Protein AF-D0YVT4-F1 (afdb_monomer_lite)

Sequence (39 aa):
MINGGGKRKVPCLRIEEDGKTEWMYESNDIIAYLEQRFN

InterPro domains:
  IPR004045 Glutathione S-transferase, N-terminal [PF13409] (5-36)
  IPR036249 Thioredoxin-like superfamily [SSF52833] (2-38)

Foldseek 3Di:
DPPDPDDPPQDWDWDADPNDTDTDRHNVVVVVVCVVVVD

Organism: NCBI:txid675817

Structure (mmCIF, N/CA/C/O backbone):
data_AF-D0YVT4-F1
#
_entry.id   AF-D0YVT4-F1
#
loop_
_atom_site.group_PDB
_atom_site.id
_atom_site.type_symbol
_atom_site.label_atom_id
_atom_site.label_alt_id
_atom_site.label_comp_id
_atom_site.label_asym_id
_atom_site.label_entity_id
_atom_site.label_seq_id
_atom_site.pdbx_PDB_ins_code
_atom_site.Cartn_x
_atom_site.Cartn_y
_atom_site.Cartn_z
_atom_site.occupancy
_atom_site.B_iso_or_equiv
_atom_site.auth_seq_id
_atom_site.auth_comp_id
_atom_site.auth_asym_id
_atom_site.auth_atom_id
_atom_site.pdbx_PDB_model_num
ATOM 1 N N . MET A 1 1 ? 24.938 -0.867 -23.170 1.00 46.06 1 MET A N 1
ATOM 2 C CA . MET A 1 1 ? 23.825 -1.816 -22.955 1.00 46.06 1 MET A CA 1
ATO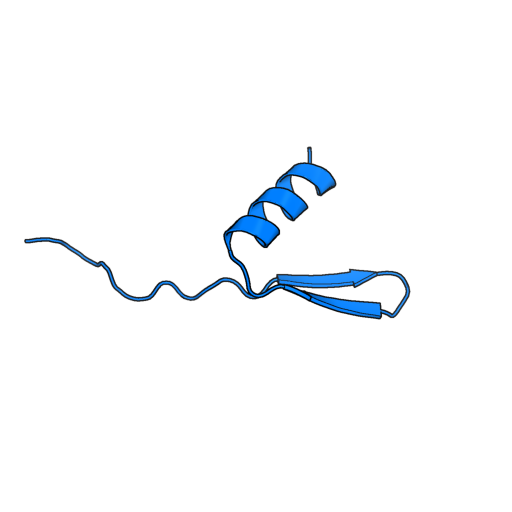M 3 C C . MET A 1 1 ? 23.115 -1.424 -21.670 1.00 46.06 1 MET A C 1
ATOM 5 O O . MET A 1 1 ? 23.650 -1.666 -20.599 1.00 46.06 1 MET A O 1
ATOM 9 N N . ILE A 1 2 ? 21.971 -0.742 -21.768 1.00 48.31 2 ILE A N 1
ATOM 10 C CA . ILE A 1 2 ? 21.120 -0.463 -20.604 1.00 48.31 2 ILE A CA 1
ATOM 11 C C . ILE A 1 2 ? 20.238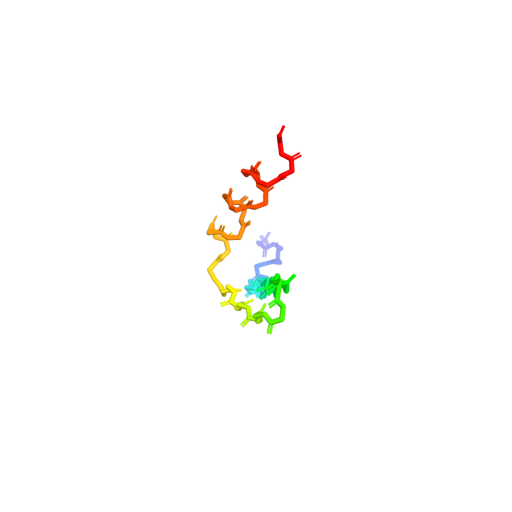 -1.699 -20.444 1.00 48.31 2 ILE A C 1
ATOM 13 O O . ILE A 1 2 ? 19.244 -1.866 -21.148 1.00 48.31 2 ILE A O 1
ATOM 17 N N . ASN A 1 3 ? 20.687 -2.630 -19.606 1.00 52.34 3 ASN A N 1
ATOM 18 C CA . ASN A 1 3 ? 19.939 -3.836 -19.289 1.00 52.34 3 ASN A CA 1
ATOM 19 C C . ASN A 1 3 ? 18.656 -3.453 -18.532 1.00 52.34 3 ASN A C 1
ATOM 21 O O . ASN A 1 3 ? 18.721 -2.963 -17.410 1.00 52.34 3 ASN A O 1
ATOM 25 N N . GLY A 1 4 ? 17.499 -3.711 -19.147 1.00 53.94 4 GLY A N 1
ATOM 26 C CA . GLY A 1 4 ? 16.297 -4.110 -18.412 1.00 53.94 4 GLY A CA 1
ATOM 27 C C . GLY A 1 4 ? 15.443 -3.019 -17.763 1.00 53.94 4 GLY A C 1
ATOM 28 O O . GLY A 1 4 ? 14.929 -3.237 -16.673 1.00 53.94 4 GLY A O 1
ATOM 29 N N . GLY A 1 5 ? 15.177 -1.900 -18.442 1.00 54.66 5 GLY A N 1
ATOM 30 C CA . GLY A 1 5 ? 14.062 -0.991 -18.101 1.00 54.66 5 GLY A CA 1
ATOM 31 C C . GLY A 1 5 ? 12.680 -1.589 -18.425 1.00 54.66 5 GLY A C 1
ATOM 32 O O . GLY A 1 5 ? 11.855 -0.957 -19.080 1.00 54.66 5 GLY A O 1
ATOM 33 N N . GLY A 1 6 ? 12.451 -2.853 -18.067 1.00 59.50 6 GLY A N 1
ATOM 34 C CA . GLY A 1 6 ? 11.337 -3.667 -18.544 1.00 59.50 6 GLY A CA 1
ATOM 35 C C . GLY A 1 6 ? 10.190 -3.740 -17.545 1.00 59.50 6 GLY A C 1
ATOM 36 O O . GLY A 1 6 ? 10.140 -4.668 -16.747 1.00 59.50 6 GLY A O 1
ATOM 37 N N . LYS A 1 7 ? 9.239 -2.808 -17.686 1.00 54.69 7 LYS A N 1
ATOM 38 C CA . LYS A 1 7 ? 7.948 -2.703 -16.976 1.00 54.69 7 LYS A CA 1
ATOM 39 C C . LYS A 1 7 ? 8.073 -2.256 -15.516 1.00 54.69 7 LYS A C 1
ATOM 41 O O . LYS A 1 7 ? 8.166 -3.079 -14.611 1.00 54.69 7 LYS A O 1
ATOM 46 N N . ARG A 1 8 ? 7.884 -0.951 -15.266 1.00 56.53 8 ARG A N 1
ATOM 47 C CA . ARG A 1 8 ? 7.207 -0.526 -14.029 1.00 56.53 8 ARG A CA 1
ATOM 48 C C . ARG A 1 8 ? 5.813 -1.156 -14.064 1.00 56.53 8 ARG A C 1
ATOM 50 O O . ARG A 1 8 ? 4.874 -0.565 -14.584 1.00 56.53 8 ARG A O 1
ATOM 57 N N . LYS A 1 9 ? 5.682 -2.403 -13.606 1.00 56.06 9 LYS A N 1
ATOM 58 C CA . LYS A 1 9 ? 4.402 -2.880 -13.097 1.00 56.06 9 LYS A CA 1
ATOM 59 C C . LYS A 1 9 ? 4.179 -2.027 -11.866 1.00 56.06 9 LYS A C 1
ATOM 61 O O . LYS A 1 9 ? 4.834 -2.251 -10.853 1.00 56.06 9 LYS A O 1
ATOM 66 N N . VAL A 1 10 ? 3.378 -0.982 -12.017 1.00 61.94 10 VAL A N 1
ATOM 67 C CA . VAL A 1 10 ? 2.957 -0.182 -10.876 1.00 61.94 10 VAL A CA 1
ATOM 68 C C . VAL A 1 10 ? 2.331 -1.177 -9.895 1.00 61.94 10 VAL A C 1
ATOM 70 O O . VAL A 1 10 ? 1.453 -1.940 -10.316 1.00 61.94 10 VAL A O 1
ATOM 73 N N . PRO A 1 11 ? 2.853 -1.318 -8.668 1.00 69.75 11 PRO A N 1
ATOM 74 C CA . PRO A 1 11 ? 2.238 -2.213 -7.707 1.00 69.75 11 PRO A CA 1
ATOM 75 C C . PRO A 1 11 ? 0.836 -1.666 -7.438 1.00 69.75 11 PRO A C 1
ATOM 77 O O . PRO A 1 11 ? 0.685 -0.486 -7.158 1.00 69.75 11 PRO A O 1
ATOM 80 N N . CYS A 1 12 ? -0.196 -2.490 -7.590 1.00 81.62 12 CYS A N 1
ATOM 81 C CA . CYS A 1 12 ? -1.509 -2.166 -7.051 1.00 81.62 12 CYS A CA 1
ATOM 82 C C . CYS A 1 12 ? -1.545 -2.713 -5.623 1.00 81.62 12 CYS A C 1
ATOM 84 O O . CYS A 1 12 ? -1.422 -3.925 -5.425 1.00 81.62 12 CYS A O 1
ATOM 86 N N . LEU A 1 13 ? -1.669 -1.837 -4.631 1.00 84.31 13 LEU A N 1
ATOM 87 C CA . LEU A 1 13 ? -1.875 -2.248 -3.249 1.00 84.31 13 LEU A CA 1
ATOM 88 C C . LEU A 1 13 ? -3.377 -2.301 -2.990 1.00 84.31 13 LEU A C 1
ATOM 90 O O . LEU A 1 13 ? -4.085 -1.322 -3.208 1.00 84.31 13 LEU A O 1
ATOM 94 N N . ARG A 1 14 ? -3.856 -3.451 -2.522 1.00 86.38 14 ARG A N 1
ATOM 95 C CA . ARG A 1 14 ? -5.220 -3.602 -2.023 1.00 86.38 14 ARG A CA 1
ATOM 96 C C . ARG A 1 14 ? -5.179 -3.584 -0.505 1.00 86.38 14 ARG A C 1
ATOM 98 O O . ARG A 1 14 ? -4.558 -4.463 0.089 1.00 86.38 14 ARG A O 1
ATOM 105 N N . ILE A 1 15 ? -5.858 -2.621 0.094 1.00 86.50 15 ILE A N 1
ATOM 106 C CA . ILE A 1 15 ? -6.029 -2.491 1.538 1.00 86.50 15 ILE A CA 1
ATOM 107 C C . ILE A 1 15 ? -7.458 -2.926 1.856 1.00 86.50 15 ILE A C 1
ATOM 109 O O . ILE A 1 15 ? -8.408 -2.449 1.240 1.00 86.50 15 ILE A O 1
ATOM 113 N N . GLU A 1 16 ? -7.613 -3.866 2.782 1.00 89.88 16 GLU A N 1
ATOM 114 C CA . GLU A 1 16 ? -8.918 -4.342 3.238 1.00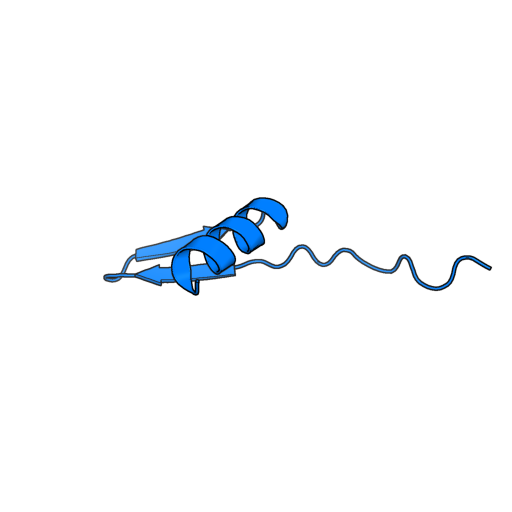 89.88 16 GLU A CA 1
ATOM 115 C C . GLU A 1 16 ? -9.028 -4.064 4.737 1.00 89.88 16 GLU A C 1
ATOM 117 O O . GLU A 1 16 ? -8.297 -4.652 5.531 1.00 89.88 16 GLU A O 1
ATOM 122 N N . GLU A 1 17 ? -9.895 -3.126 5.117 1.00 85.12 17 GLU A N 1
ATOM 123 C CA . GLU A 1 17 ? -10.064 -2.704 6.509 1.00 85.12 17 GLU A CA 1
ATOM 124 C C . GLU A 1 17 ? -11.554 -2.495 6.818 1.00 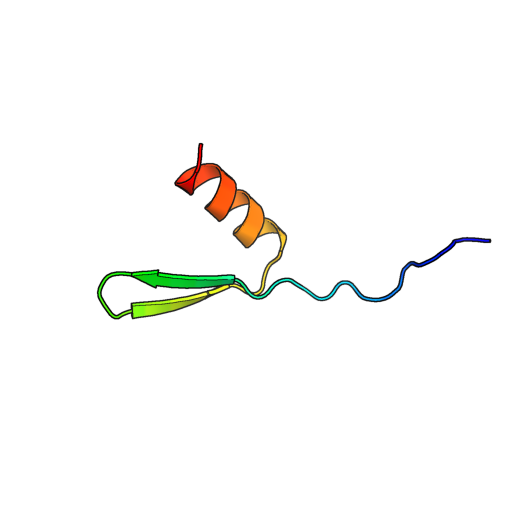85.12 17 GLU A C 1
ATOM 12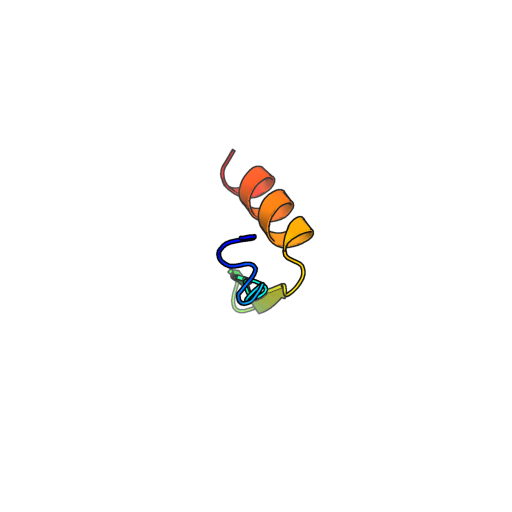6 O O . GLU A 1 17 ? -12.256 -1.803 6.083 1.00 85.12 17 GLU A O 1
ATOM 131 N N . ASP A 1 18 ? -12.058 -3.135 7.879 1.00 82.88 18 ASP A N 1
ATOM 132 C CA . ASP A 1 18 ? -13.452 -3.036 8.359 1.00 82.88 18 ASP A CA 1
ATOM 133 C C . ASP A 1 18 ? -14.532 -3.253 7.269 1.00 82.88 18 ASP A C 1
ATOM 135 O O . ASP A 1 18 ? -15.572 -2.598 7.225 1.00 82.88 18 ASP A O 1
ATOM 139 N N . GLY A 1 19 ? -14.265 -4.159 6.321 1.00 89.88 19 GLY A N 1
ATOM 140 C CA . GLY A 1 19 ? -15.160 -4.441 5.190 1.00 89.88 19 GLY A CA 1
ATOM 141 C C . GLY A 1 19 ? -15.099 -3.417 4.049 1.00 89.88 19 GLY A C 1
ATOM 142 O O . GLY A 1 19 ? -15.858 -3.530 3.086 1.00 89.88 19 GLY A O 1
ATOM 143 N N . LYS A 1 20 ? -14.191 -2.438 4.116 1.00 84.38 20 LYS A N 1
ATOM 144 C CA . LYS A 1 20 ? -13.879 -1.523 3.015 1.00 84.38 20 LYS A CA 1
ATOM 145 C C . LYS A 1 20 ? -12.637 -2.003 2.281 1.00 84.38 20 LYS A C 1
ATOM 147 O O . LYS A 1 20 ? -11.614 -2.305 2.889 1.00 84.38 20 LYS A O 1
ATOM 152 N N . THR A 1 21 ? -12.733 -2.053 0.957 1.00 89.19 21 THR A N 1
ATOM 153 C CA . THR A 1 21 ? -11.600 -2.351 0.083 1.00 89.19 21 THR A CA 1
ATOM 154 C C . THR A 1 21 ? -11.152 -1.073 -0.607 1.00 89.19 21 THR A C 1
ATOM 156 O O . THR A 1 21 ? -11.892 -0.514 -1.415 1.00 89.19 21 THR A O 1
ATOM 159 N N . GLU A 1 22 ? -9.934 -0.639 -0.316 1.00 87.00 22 GLU A N 1
ATOM 160 C CA . GLU A 1 22 ? -9.284 0.486 -0.974 1.00 87.00 22 GLU A CA 1
ATOM 161 C C . GLU A 1 22 ? -8.159 -0.019 -1.879 1.00 87.00 22 GLU A C 1
ATOM 163 O O . GLU A 1 22 ? -7.431 -0.957 -1.545 1.00 87.00 22 GLU A O 1
ATOM 168 N N . TRP A 1 23 ? -8.042 0.582 -3.060 1.00 86.75 23 TRP A N 1
ATOM 169 C CA . TRP A 1 23 ? -7.022 0.233 -4.040 1.00 86.75 23 TRP A CA 1
ATOM 170 C C . TRP A 1 23 ? -6.138 1.442 -4.293 1.00 86.75 23 TRP A C 1
ATOM 172 O O . TRP A 1 23 ? -6.604 2.472 -4.775 1.00 86.75 23 TRP A O 1
ATOM 182 N N . MET A 1 24 ? -4.852 1.289 -4.006 1.00 84.75 24 MET A N 1
ATOM 183 C CA . MET A 1 24 ? -3.834 2.270 -4.340 1.00 84.75 24 MET A CA 1
ATOM 184 C C . MET A 1 24 ? -3.064 1.797 -5.561 1.00 84.75 24 MET A C 1
ATOM 186 O O . MET A 1 24 ? -2.636 0.645 -5.642 1.00 84.75 24 MET A O 1
ATOM 190 N N . TYR A 1 25 ? -2.884 2.708 -6.508 1.00 81.75 25 TYR A N 1
ATOM 191 C CA . TYR A 1 25 ? -2.161 2.452 -7.751 1.00 81.75 25 TYR A CA 1
ATOM 192 C C . TYR A 1 25 ? -0.861 3.247 -7.838 1.00 81.75 25 TYR A C 1
ATOM 194 O O . TYR A 1 25 ? -0.022 2.922 -8.667 1.00 81.75 25 TYR A O 1
ATOM 202 N N . GLU A 1 26 ? -0.666 4.255 -6.985 1.00 81.38 26 GLU A N 1
ATOM 203 C CA . GLU A 1 26 ? 0.532 5.089 -6.995 1.00 81.38 26 GLU A CA 1
ATOM 204 C C . GLU A 1 26 ? 1.645 4.455 -6.159 1.00 81.38 26 GLU A C 1
ATOM 206 O O . GLU A 1 26 ? 1.548 4.315 -4.941 1.00 81.38 26 GLU A O 1
ATOM 211 N N . SER A 1 27 ? 2.742 4.087 -6.823 1.00 77.00 27 SER A N 1
ATOM 212 C CA . SER A 1 27 ? 3.886 3.414 -6.191 1.00 77.00 27 SER A CA 1
ATOM 213 C C . SER A 1 27 ? 4.484 4.178 -5.003 1.00 77.00 27 SER A C 1
ATOM 215 O O . SER A 1 27 ? 4.904 3.542 -4.042 1.00 77.00 27 SER A O 1
ATOM 217 N N . ASN A 1 28 ? 4.536 5.513 -5.061 1.00 82.25 28 ASN A N 1
ATOM 218 C CA . ASN A 1 28 ? 5.088 6.323 -3.969 1.00 82.25 28 ASN A CA 1
ATOM 219 C C . ASN A 1 28 ? 4.164 6.325 -2.751 1.00 82.25 28 ASN A C 1
ATOM 221 O O . ASN A 1 28 ? 4.638 6.151 -1.630 1.00 82.25 28 ASN A O 1
ATOM 225 N N . ASP A 1 29 ? 2.858 6.450 -2.978 1.00 84.81 29 ASP A N 1
ATOM 226 C CA . ASP A 1 29 ? 1.876 6.447 -1.898 1.00 84.81 29 ASP A CA 1
ATOM 227 C C . ASP A 1 29 ? 1.841 5.079 -1.213 1.00 84.81 29 ASP A C 1
ATOM 229 O O . ASP A 1 29 ? 1.758 5.003 0.007 1.00 84.81 29 ASP A O 1
ATOM 233 N N . ILE A 1 30 ? 1.975 3.988 -1.977 1.00 84.88 30 ILE A N 1
ATOM 234 C CA . ILE A 1 30 ? 2.047 2.621 -1.438 1.00 84.88 30 ILE A CA 1
ATOM 235 C C . ILE A 1 30 ? 3.237 2.467 -0.496 1.00 84.88 30 ILE A C 1
ATOM 237 O O . ILE A 1 30 ? 3.090 1.889 0.576 1.00 84.88 30 ILE A O 1
ATOM 241 N N . ILE A 1 31 ? 4.408 2.976 -0.886 1.00 84.56 31 ILE A N 1
ATOM 242 C CA . ILE A 1 31 ? 5.611 2.913 -0.052 1.00 84.56 31 ILE A CA 1
ATOM 243 C C . ILE A 1 31 ? 5.399 3.728 1.224 1.00 84.56 31 ILE A C 1
ATOM 245 O O . ILE A 1 31 ? 5.570 3.179 2.306 1.00 84.56 31 ILE A O 1
ATOM 249 N N . ALA A 1 32 ? 4.947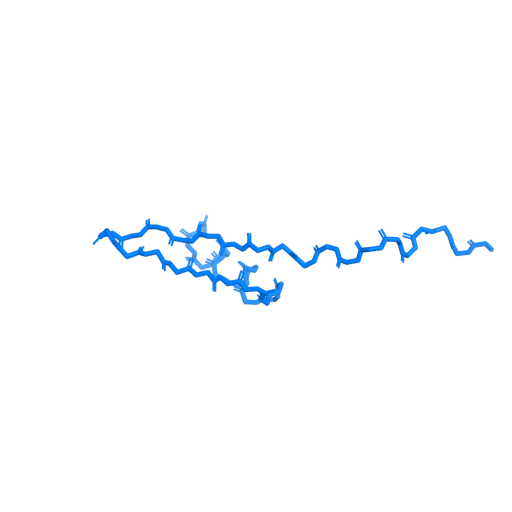 4.980 1.108 1.00 88.19 32 ALA A N 1
ATOM 250 C CA . ALA A 1 32 ? 4.691 5.837 2.264 1.00 88.19 32 ALA A CA 1
ATOM 251 C C . ALA A 1 32 ? 3.649 5.230 3.222 1.00 88.19 32 ALA A C 1
ATOM 253 O O . ALA A 1 32 ? 3.830 5.258 4.438 1.00 88.19 32 ALA A O 1
ATOM 254 N N . TYR A 1 33 ? 2.586 4.629 2.680 1.00 86.75 33 TYR A N 1
ATOM 255 C CA . TYR A 1 33 ? 1.563 3.933 3.457 1.00 86.75 33 TYR A CA 1
ATOM 256 C C . TYR A 1 33 ? 2.133 2.713 4.189 1.00 86.75 33 TYR A C 1
ATOM 258 O O . TYR A 1 33 ? 1.885 2.535 5.380 1.00 86.75 33 TYR A O 1
ATOM 266 N N . LEU A 1 34 ? 2.913 1.873 3.498 1.00 85.19 34 LEU A N 1
ATOM 267 C CA . LEU A 1 34 ? 3.546 0.701 4.104 1.00 85.19 34 LEU A CA 1
ATOM 268 C C . LEU A 1 34 ? 4.559 1.105 5.181 1.00 85.19 34 LEU A C 1
ATOM 270 O O . LEU A 1 34 ? 4.560 0.502 6.250 1.00 85.19 34 LEU A O 1
ATOM 274 N N . GLU A 1 35 ? 5.369 2.135 4.935 1.00 88.38 35 GLU A N 1
ATOM 275 C CA . GLU A 1 35 ? 6.287 2.679 5.937 1.00 88.38 35 GLU A CA 1
ATOM 276 C C . GLU A 1 35 ? 5.522 3.199 7.155 1.00 88.38 35 GLU A C 1
ATOM 278 O O . GLU A 1 35 ? 5.866 2.848 8.270 1.00 88.38 35 GLU A O 1
ATOM 283 N N . GLN A 1 36 ? 4.433 3.949 6.984 1.00 88.00 36 GLN A N 1
ATOM 284 C CA . GLN A 1 36 ? 3.652 4.450 8.119 1.00 88.00 36 GLN A CA 1
ATOM 285 C C . GLN A 1 36 ? 2.919 3.341 8.899 1.00 88.00 36 GLN A C 1
ATOM 287 O O . GLN A 1 36 ? 2.704 3.475 10.102 1.00 88.00 36 GLN A O 1
ATOM 292 N N . ARG A 1 37 ? 2.483 2.270 8.224 1.00 84.38 37 ARG A N 1
ATOM 293 C CA . ARG A 1 37 ? 1.682 1.184 8.821 1.00 84.38 37 ARG A CA 1
ATOM 294 C C . ARG A 1 37 ? 2.537 0.114 9.508 1.00 84.38 37 ARG A C 1
ATOM 296 O O . ARG A 1 37 ? 2.045 -0.517 10.443 1.00 84.38 37 ARG A O 1
ATOM 303 N N . PHE A 1 38 ? 3.754 -0.128 9.014 1.00 81.31 38 PHE A N 1
ATOM 304 C CA . PHE A 1 38 ? 4.642 -1.212 9.459 1.00 81.31 38 PHE A CA 1
ATOM 305 C C . PHE A 1 38 ? 5.951 -0.739 10.122 1.00 81.31 38 PHE A C 1
ATOM 307 O O . PHE A 1 38 ? 6.754 -1.592 10.504 1.00 81.31 38 PHE A O 1
ATOM 314 N N . ASN A 1 39 ? 6.166 0.572 10.272 1.00 60.47 39 ASN A N 1
ATOM 315 C CA . ASN A 1 39 ? 7.213 1.153 11.126 1.00 60.47 39 ASN A CA 1
ATOM 316 C C . ASN A 1 39 ? 6.676 1.464 12.527 1.00 60.47 39 ASN A C 1
ATOM 318 O O . ASN A 1 39 ? 7.443 1.276 13.496 1.00 60.47 39 ASN A O 1
#

Radius of gyration: 13.63 Å; chains: 1; bounding box: 39×11×34 Å

Secondary structure (DSSP, 8-state):
---------PPPEEEEETTEEEEE--HHHHHHHHHHHH-

pLDDT: mean 76.2, std 13.97, range [46.06, 89.88]